Protein AF-A0A6G8CXS2-F1 (afdb_monomer_lite)

Foldseek 3Di:
DKFFADFDADPVPRDTPHTDIDDAFDWDFDADDPPDTDTDTHPGPDDPVPRDPPRDDDPDDDDDDPDDPDPPDDPPPPPDDDDDDDDDDDDDDDDDDDDDDDDDDDDDDD

Secondary structure (DSSP, 8-state):
-EEEEEEEE-TTT--EEEEEEEE--EEEEEEE-SS-EEEEEES--S-STTPPTT-EE--SPPP-----------------PPPPPPPP----------------------

pLDDT: mean 70.46, std 19.27, range [32.81, 93.94]

Radius of gyration: 35.9 Å; chains: 1; bounding box: 67×72×79 Å

Structure (mmCIF, N/CA/C/O backbone):
data_AF-A0A6G8CXS2-F1
#
_entry.id   AF-A0A6G8CXS2-F1
#
loop_
_atom_site.group_PDB
_atom_site.id
_atom_site.type_symbol
_atom_site.label_atom_id
_atom_site.label_alt_id
_atom_site.label_comp_id
_atom_site.label_asym_id
_atom_site.label_entity_id
_atom_site.label_seq_id
_atom_site.pdbx_PDB_ins_code
_atom_site.Cartn_x
_atom_site.Cartn_y
_atom_site.Cartn_z
_atom_site.occupancy
_atom_site.B_iso_or_equiv
_atom_site.auth_seq_id
_atom_site.auth_comp_id
_atom_site.auth_asym_id
_atom_site.auth_atom_id
_atom_site.pdbx_PDB_model_num
ATOM 1 N N . MET A 1 1 ? 7.167 3.522 2.193 1.00 85.12 1 MET A N 1
ATOM 2 C CA . MET A 1 1 ? 5.745 3.080 2.114 1.00 85.12 1 MET A CA 1
ATOM 3 C C . MET A 1 1 ? 5.117 3.081 3.510 1.00 85.12 1 MET A C 1
ATOM 5 O O . MET A 1 1 ? 5.858 2.921 4.479 1.00 85.12 1 MET A O 1
ATOM 9 N N . VAL A 1 2 ? 3.794 3.250 3.643 1.00 87.75 2 VAL A N 1
ATOM 10 C CA . VAL A 1 2 ? 3.107 3.238 4.955 1.00 87.75 2 VAL A CA 1
ATOM 11 C C . VAL A 1 2 ? 2.070 2.127 5.052 1.00 87.75 2 VAL A C 1
ATOM 13 O O . VAL A 1 2 ? 1.395 1.809 4.074 1.00 87.75 2 VAL A O 1
ATOM 16 N N . TYR A 1 3 ? 1.940 1.557 6.243 1.00 88.12 3 TYR A N 1
ATOM 17 C CA . TYR A 1 3 ? 0.834 0.700 6.630 1.00 88.12 3 TYR A CA 1
ATOM 18 C C . TYR A 1 3 ? -0.273 1.552 7.242 1.00 88.12 3 TYR A C 1
ATOM 20 O O . TYR A 1 3 ? -0.040 2.317 8.178 1.00 88.12 3 TYR A O 1
ATOM 28 N N . VAL A 1 4 ? -1.475 1.418 6.694 1.00 87.44 4 VAL A N 1
ATOM 29 C CA . VAL A 1 4 ? -2.671 2.131 7.126 1.00 87.44 4 VAL A CA 1
ATOM 30 C C . VAL A 1 4 ? -3.466 1.215 8.051 1.00 87.44 4 VAL A C 1
ATOM 32 O O . VAL A 1 4 ? -4.149 0.288 7.617 1.00 87.44 4 VAL A O 1
ATOM 35 N N . GLY A 1 5 ? -3.355 1.484 9.345 1.00 82.69 5 GLY A N 1
ATOM 36 C CA . GLY A 1 5 ? -4.011 0.749 10.412 1.00 82.69 5 GLY A CA 1
ATOM 37 C C . GLY A 1 5 ? -5.450 1.193 10.686 1.00 82.69 5 GLY A C 1
ATOM 38 O O . GLY A 1 5 ? -6.144 1.801 9.860 1.00 82.69 5 GLY A O 1
ATOM 39 N N . ALA A 1 6 ? -5.912 0.847 11.887 1.00 81.94 6 ALA A N 1
ATOM 40 C CA . ALA A 1 6 ? -7.255 1.158 12.352 1.00 81.94 6 ALA A CA 1
ATOM 41 C C . ALA A 1 6 ? -7.482 2.673 12.484 1.00 81.94 6 ALA A C 1
ATOM 43 O O . ALA A 1 6 ? -6.552 3.463 12.653 1.00 81.94 6 ALA A O 1
ATOM 44 N N . GLU A 1 7 ? -8.748 3.073 12.407 1.00 84.44 7 GLU A N 1
ATOM 45 C CA . GLU A 1 7 ? -9.151 4.453 12.643 1.00 84.44 7 GLU A CA 1
ATOM 46 C C . GLU A 1 7 ? -9.033 4.789 14.133 1.00 84.44 7 GLU A C 1
ATOM 48 O O . GLU A 1 7 ? -9.662 4.144 14.973 1.00 84.44 7 GLU A O 1
ATOM 53 N N . MET A 1 8 ? -8.223 5.795 14.455 1.00 83.88 8 MET A N 1
ATOM 54 C CA . MET A 1 8 ? -8.087 6.314 15.805 1.00 83.88 8 MET A CA 1
ATOM 55 C C . MET A 1 8 ? -9.245 7.268 16.088 1.00 83.88 8 MET A C 1
ATOM 57 O O . MET A 1 8 ? -9.492 8.227 15.350 1.00 83.88 8 MET A O 1
ATOM 61 N N . LYS A 1 9 ? -9.953 6.996 17.179 1.00 90.31 9 LYS A N 1
ATOM 62 C CA . LYS A 1 9 ? -10.983 7.878 17.721 1.00 90.31 9 LYS A CA 1
ATOM 63 C C . LYS A 1 9 ? -10.495 8.434 19.043 1.00 90.31 9 LYS A C 1
ATOM 65 O O . LYS A 1 9 ? -9.923 7.689 19.836 1.00 90.31 9 LYS A O 1
ATOM 70 N N . ASP A 1 10 ? -10.724 9.720 19.265 1.00 89.81 10 ASP A N 1
ATOM 71 C CA . ASP A 1 10 ? -10.455 10.334 20.559 1.00 89.81 10 ASP A CA 1
ATOM 72 C C . ASP A 1 10 ? -11.430 9.749 21.598 1.00 89.81 10 ASP A C 1
ATOM 74 O O . ASP A 1 10 ? -12.647 9.859 21.414 1.00 89.81 10 ASP A O 1
ATOM 78 N N . PRO A 1 11 ? -10.935 9.115 22.674 1.00 86.00 11 PRO A N 1
ATOM 79 C CA . PRO A 1 11 ? -11.785 8.536 23.707 1.00 86.00 11 PRO A CA 1
ATOM 80 C C . PRO A 1 11 ? -12.583 9.578 24.505 1.00 86.00 11 PRO A C 1
ATOM 82 O O . PRO A 1 11 ? -13.596 9.215 25.097 1.00 86.00 11 PRO A O 1
ATOM 85 N N . GLN A 1 12 ? -12.161 10.846 24.538 1.00 90.94 12 GLN A N 1
ATOM 86 C CA . GLN A 1 12 ? -12.861 11.904 25.271 1.00 90.94 12 GLN A CA 1
ATOM 87 C C . GLN A 1 12 ? -13.923 12.612 24.423 1.00 90.94 12 GLN A C 1
ATOM 89 O O . GLN A 1 12 ? -14.981 12.955 24.946 1.00 90.94 12 GLN A O 1
ATOM 94 N N . THR A 1 13 ? -13.675 12.818 23.125 1.00 86.88 13 THR A N 1
ATOM 95 C CA . THR A 1 13 ? -14.587 13.583 22.245 1.00 86.88 13 THR A CA 1
ATOM 96 C C . THR A 1 13 ? -15.321 12.728 21.210 1.00 86.88 13 THR A C 1
ATOM 98 O O . THR A 1 13 ? -16.256 13.201 20.568 1.00 86.88 13 THR A O 1
ATOM 101 N N . GLY A 1 14 ? -14.915 11.470 21.009 1.00 85.62 14 GLY A N 1
ATOM 102 C CA . GLY A 1 14 ? -15.438 10.605 19.947 1.00 85.62 14 GLY A CA 1
ATOM 103 C C . GLY A 1 14 ? -15.049 11.052 18.533 1.00 85.62 14 GLY A C 1
ATOM 104 O O . GLY A 1 14 ? -15.488 10.440 17.553 1.00 85.62 14 GLY A O 1
ATOM 105 N N . GLN A 1 15 ? -14.226 12.097 18.406 1.00 88.69 15 GLN A N 1
ATOM 106 C CA . GLN A 1 15 ? -13.802 12.635 17.123 1.00 88.69 15 GLN A CA 1
ATOM 107 C C . GLN A 1 15 ? -12.905 11.628 16.396 1.00 88.69 15 GLN A C 1
ATOM 109 O O . GLN A 1 15 ? -12.036 10.990 16.993 1.00 88.69 15 GLN A O 1
ATOM 114 N N . ARG A 1 16 ? -13.107 11.479 15.083 1.00 87.44 16 ARG A N 1
ATOM 115 C CA . ARG A 1 16 ? -12.247 10.644 14.234 1.00 87.44 16 ARG A CA 1
ATOM 116 C C . ARG A 1 16 ? -10.957 11.410 13.940 1.00 87.44 16 ARG A C 1
ATOM 118 O O . ARG A 1 16 ? -11.005 12.430 13.259 1.00 87.44 16 ARG A O 1
ATOM 125 N N . LEU A 1 17 ? -9.823 10.919 14.438 1.00 83.75 17 LEU A N 1
ATOM 126 C CA . LEU A 1 17 ? -8.493 11.512 14.220 1.00 83.75 17 LEU A CA 1
ATOM 127 C C . LEU A 1 17 ? -7.828 11.007 12.929 1.00 83.75 17 LEU A C 1
ATOM 129 O O . LEU A 1 17 ? -6.743 11.453 12.573 1.00 83.75 17 LEU A O 1
ATOM 133 N N . GLY A 1 18 ? -8.492 10.101 12.209 1.00 85.25 18 GLY A N 1
ATOM 134 C CA . GLY A 1 18 ? -7.969 9.475 10.999 1.00 85.25 18 GLY A CA 1
ATOM 135 C C . GLY A 1 18 ? -7.410 8.081 11.269 1.00 85.25 18 GLY A C 1
ATOM 136 O O . GLY A 1 18 ? -7.579 7.520 12.350 1.00 85.25 18 GLY A O 1
ATOM 137 N N . ARG A 1 19 ? -6.798 7.474 10.252 1.00 86.12 19 ARG A N 1
ATOM 138 C CA . ARG A 1 19 ? -6.197 6.139 10.370 1.00 86.12 19 ARG A CA 1
ATOM 139 C C . ARG A 1 19 ? -4.779 6.251 10.903 1.00 86.12 19 ARG A C 1
ATOM 141 O O . ARG A 1 19 ? -4.054 7.165 10.528 1.00 86.12 19 ARG A O 1
ATOM 148 N N . VAL A 1 20 ? -4.393 5.318 11.769 1.00 84.62 20 VAL A N 1
ATOM 149 C CA . VAL A 1 20 ? -3.015 5.238 12.259 1.00 84.62 20 VAL A CA 1
ATOM 150 C C . VAL A 1 20 ? -2.119 4.806 11.109 1.00 84.62 20 VAL A C 1
ATOM 152 O O . VAL A 1 20 ? -2.380 3.785 10.480 1.00 84.62 20 VAL A O 1
ATOM 155 N N . GLU A 1 21 ? -1.063 5.564 10.843 1.00 86.69 21 GLU A N 1
ATOM 156 C CA . GLU A 1 21 ? -0.097 5.242 9.797 1.00 86.69 21 GLU A CA 1
ATOM 157 C C . GLU A 1 21 ? 1.247 4.898 10.423 1.00 86.69 21 GLU A C 1
ATOM 159 O O . GLU A 1 21 ? 1.782 5.667 11.222 1.00 86.69 21 GLU A O 1
ATOM 164 N N . SER A 1 22 ? 1.801 3.743 10.059 1.00 85.50 22 SER A N 1
ATOM 165 C CA . SER A 1 22 ? 3.149 3.348 10.458 1.00 85.50 22 SER A CA 1
ATOM 166 C C . SER A 1 22 ? 4.044 3.157 9.231 1.00 85.50 22 SER A C 1
ATOM 168 O O . SER A 1 22 ? 3.606 2.599 8.221 1.00 85.50 22 SER A O 1
ATOM 170 N N . PRO A 1 23 ? 5.307 3.620 9.263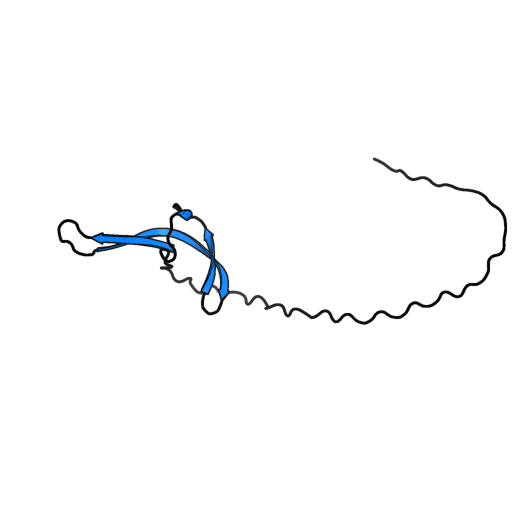 1.00 86.19 23 PRO A N 1
ATOM 171 C CA . PRO A 1 23 ? 6.241 3.363 8.174 1.00 86.19 23 PRO A CA 1
ATOM 172 C C . PRO A 1 23 ? 6.544 1.860 8.104 1.00 86.19 23 PRO A C 1
ATOM 174 O O . PRO A 1 23 ? 6.943 1.259 9.098 1.00 86.19 23 PRO A O 1
ATOM 177 N N . CYS A 1 24 ? 6.342 1.258 6.931 1.00 83.81 24 CYS A N 1
ATOM 178 C CA . CYS A 1 24 ? 6.495 -0.186 6.729 1.00 83.81 24 CYS A CA 1
ATOM 179 C C . CYS A 1 24 ? 7.894 -0.553 6.235 1.00 83.81 24 CYS A C 1
ATOM 181 O O . CYS A 1 24 ? 8.606 -1.338 6.859 1.00 83.81 24 CYS A O 1
ATOM 183 N N . CYS A 1 25 ? 8.214 -0.055 5.045 1.00 88.69 25 CYS A N 1
ATOM 184 C CA . CYS A 1 25 ? 9.150 -0.712 4.145 1.00 88.69 25 CYS A CA 1
ATOM 185 C C . CYS A 1 25 ? 9.347 0.108 2.865 1.00 88.69 25 CYS A C 1
ATOM 187 O O . CYS A 1 25 ? 8.588 1.052 2.582 1.00 88.69 25 CYS A O 1
ATOM 189 N N . ASP A 1 26 ? 10.323 -0.334 2.077 1.00 88.56 26 ASP A N 1
ATOM 190 C CA . ASP A 1 26 ? 10.645 0.184 0.754 1.00 88.56 26 ASP A CA 1
ATOM 191 C C . ASP A 1 26 ? 10.102 -0.764 -0.325 1.00 88.56 26 ASP A C 1
ATOM 193 O O . ASP A 1 26 ? 10.173 -1.984 -0.184 1.00 88.56 26 ASP A O 1
ATOM 197 N N . LEU A 1 27 ? 9.533 -0.213 -1.402 1.00 88.25 27 LEU A N 1
ATOM 198 C CA . LEU A 1 27 ? 8.999 -0.988 -2.526 1.00 88.25 27 LEU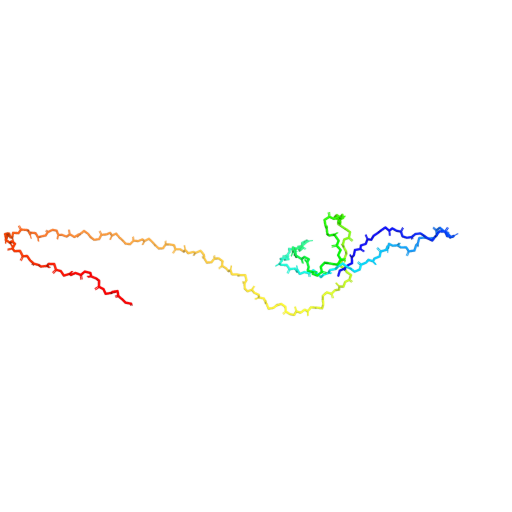 A CA 1
ATOM 199 C C . LEU A 1 27 ? 9.952 -0.884 -3.720 1.00 88.25 27 LEU A C 1
ATOM 201 O O . LEU A 1 27 ? 10.1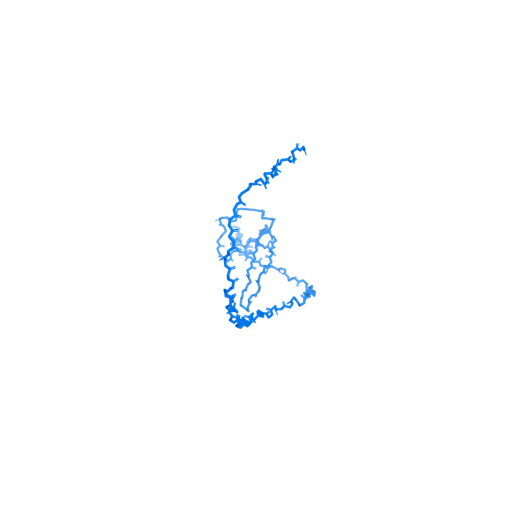02 0.190 -4.302 1.00 88.25 27 LEU A O 1
ATOM 205 N N . MET A 1 28 ? 10.537 -2.012 -4.117 1.00 90.00 28 MET A N 1
ATOM 206 C CA . MET A 1 28 ? 11.279 -2.155 -5.370 1.00 90.00 28 MET A CA 1
ATOM 207 C C . MET A 1 28 ? 10.343 -2.692 -6.450 1.00 90.00 28 MET A C 1
ATOM 209 O O . MET A 1 28 ? 9.771 -3.766 -6.293 1.00 90.00 28 MET A O 1
ATOM 213 N N . THR A 1 29 ? 10.167 -1.949 -7.543 1.00 90.44 29 THR A N 1
ATOM 214 C CA . THR A 1 29 ? 9.306 -2.362 -8.663 1.00 90.44 29 THR A CA 1
ATOM 215 C C . THR A 1 29 ? 10.125 -3.113 -9.708 1.00 90.44 29 THR A C 1
ATOM 217 O O . THR A 1 29 ? 11.051 -2.545 -10.278 1.00 90.44 29 THR A O 1
ATOM 220 N N . ASP A 1 30 ? 9.758 -4.362 -9.993 1.00 91.19 30 ASP A N 1
ATOM 221 C CA . ASP A 1 30 ? 10.450 -5.212 -10.968 1.00 91.19 30 ASP A CA 1
ATOM 222 C C . ASP A 1 30 ? 9.837 -5.089 -12.369 1.00 91.19 30 ASP A C 1
ATOM 224 O O . ASP A 1 30 ? 10.540 -5.117 -13.379 1.00 91.19 30 ASP A O 1
ATOM 228 N N . ARG A 1 31 ? 8.501 -5.000 -12.451 1.00 91.19 31 ARG A N 1
ATOM 229 C CA . ARG A 1 31 ? 7.767 -4.944 -13.724 1.00 91.19 31 ARG A CA 1
ATOM 230 C C . ARG A 1 31 ? 6.603 -3.976 -13.638 1.00 91.19 31 ARG A C 1
ATOM 232 O O . ARG A 1 31 ? 5.864 -3.972 -12.658 1.00 91.19 31 ARG A O 1
ATOM 239 N N . VAL A 1 32 ? 6.398 -3.221 -14.708 1.00 92.75 32 VAL A N 1
ATOM 240 C CA . VAL A 1 32 ? 5.302 -2.259 -14.828 1.00 92.75 32 VAL A CA 1
ATOM 241 C C . VAL A 1 32 ? 4.356 -2.732 -15.923 1.00 92.75 32 VAL A C 1
ATOM 243 O O . VAL A 1 32 ? 4.786 -3.038 -17.034 1.00 92.75 32 VAL A O 1
ATOM 246 N N . THR A 1 33 ? 3.067 -2.805 -15.606 1.00 93.94 33 THR A N 1
ATOM 247 C CA . THR A 1 33 ? 1.988 -3.014 -16.579 1.00 93.94 33 THR A CA 1
ATOM 248 C C . THR A 1 33 ? 1.090 -1.770 -16.603 1.00 93.94 33 THR A C 1
ATOM 250 O O . THR A 1 33 ? 1.199 -0.933 -15.708 1.00 93.94 33 THR A O 1
ATOM 253 N N . PRO A 1 34 ? 0.187 -1.619 -17.589 1.00 93.50 34 PRO A N 1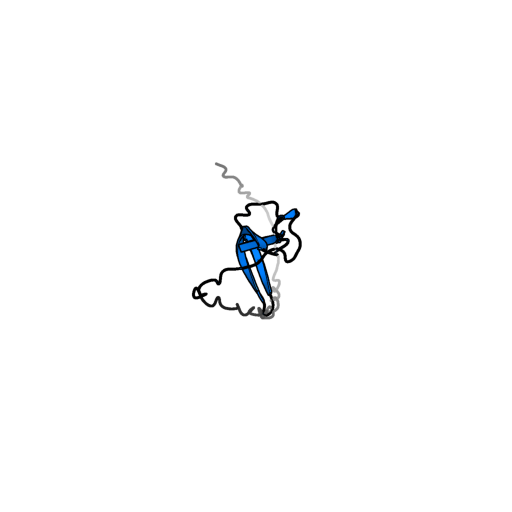
ATOM 254 C CA . PRO A 1 34 ? -0.633 -0.412 -17.711 1.00 93.50 34 PRO A CA 1
ATOM 255 C C . PRO A 1 34 ? -1.498 -0.098 -16.484 1.00 93.50 34 PRO A C 1
ATOM 257 O O . PRO A 1 34 ? -1.729 1.068 -16.188 1.00 93.50 34 PRO A O 1
ATOM 260 N N . ASN A 1 35 ? -1.974 -1.129 -15.776 1.00 93.69 35 ASN A N 1
ATOM 261 C CA . ASN A 1 35 ? -2.900 -0.961 -14.651 1.00 93.69 35 ASN A CA 1
ATOM 262 C C . ASN A 1 35 ? -2.262 -1.235 -13.285 1.00 93.69 35 ASN A C 1
ATOM 264 O O . ASN A 1 35 ? -2.816 -0.834 -12.266 1.00 93.69 35 ASN A O 1
ATOM 268 N N . PHE A 1 36 ? -1.140 -1.956 -13.238 1.00 91.06 36 PHE A N 1
ATOM 269 C CA . PHE A 1 36 ? -0.509 -2.342 -11.980 1.00 91.06 36 PHE A CA 1
ATOM 270 C C . PHE A 1 36 ? 0.964 -2.706 -12.159 1.00 91.06 36 PHE A C 1
ATOM 272 O O . PHE A 1 36 ? 1.416 -3.048 -13.252 1.00 91.06 36 PHE A O 1
ATOM 279 N N . SER A 1 37 ? 1.711 -2.680 -11.065 1.00 91.44 37 SER A N 1
ATOM 280 C CA . SER A 1 37 ? 3.133 -3.002 -11.062 1.00 91.44 37 SER A CA 1
ATOM 281 C C . SER A 1 37 ? 3.405 -4.168 -10.124 1.00 91.44 37 SER A C 1
ATOM 283 O O . SER A 1 37 ? 2.768 -4.302 -9.080 1.00 91.44 37 SER A O 1
ATOM 285 N N . TYR A 1 38 ? 4.361 -5.007 -10.503 1.00 92.75 38 TYR A N 1
ATOM 286 C CA . TYR A 1 38 ? 4.884 -6.079 -9.668 1.00 92.75 38 TYR A CA 1
ATOM 287 C C . TYR A 1 38 ? 6.193 -5.632 -9.036 1.00 92.75 38 TYR A C 1
ATOM 289 O O . TYR A 1 38 ? 7.013 -4.979 -9.685 1.00 92.75 38 TYR A O 1
ATOM 297 N N . GLY A 1 39 ? 6.410 -6.023 -7.789 1.00 91.88 39 GLY A N 1
ATOM 298 C CA . GLY A 1 39 ? 7.612 -5.666 -7.061 1.00 91.88 39 GLY A CA 1
ATOM 299 C C . GLY A 1 39 ? 7.783 -6.473 -5.788 1.00 91.88 39 GLY A C 1
ATOM 300 O O . GLY A 1 39 ? 6.966 -7.340 -5.465 1.00 91.88 39 GLY A O 1
ATOM 301 N N . ARG A 1 40 ? 8.853 -6.156 -5.067 1.00 91.50 40 ARG A N 1
ATOM 302 C CA . ARG A 1 40 ? 9.237 -6.786 -3.806 1.00 91.50 40 ARG A CA 1
ATOM 303 C C . ARG A 1 40 ? 9.394 -5.724 -2.730 1.00 91.50 40 ARG A C 1
ATOM 305 O O . ARG A 1 40 ? 9.774 -4.586 -3.006 1.00 91.50 40 ARG A O 1
ATOM 312 N N . LEU A 1 41 ? 9.059 -6.107 -1.506 1.00 89.75 41 LEU A N 1
ATOM 313 C CA . LEU A 1 41 ? 9.209 -5.252 -0.339 1.00 89.75 41 LEU A CA 1
ATOM 314 C C . LEU A 1 41 ? 10.553 -5.540 0.316 1.00 89.75 41 LEU A C 1
ATOM 316 O O . LEU A 1 41 ? 10.862 -6.686 0.630 1.00 89.75 41 LEU A O 1
ATOM 320 N N . GLU A 1 42 ? 11.323 -4.484 0.526 1.00 89.38 42 GLU A N 1
ATOM 321 C CA . GLU A 1 42 ? 12.626 -4.506 1.176 1.00 89.38 42 GLU A CA 1
ATOM 322 C C . GLU A 1 42 ? 12.542 -3.725 2.499 1.00 89.38 42 GLU A C 1
ATOM 324 O O . GLU A 1 42 ? 11.652 -2.892 2.702 1.00 89.38 42 GLU A O 1
ATOM 329 N N . ASN A 1 43 ? 13.467 -3.997 3.425 1.00 88.50 43 ASN A N 1
ATOM 330 C CA . ASN A 1 43 ? 13.557 -3.312 4.724 1.00 88.50 43 ASN A CA 1
ATOM 331 C C . ASN A 1 43 ? 12.255 -3.334 5.554 1.00 88.50 43 ASN A C 1
ATOM 333 O O . ASN A 1 43 ? 11.877 -2.328 6.158 1.00 88.50 43 ASN A O 1
ATOM 337 N N . VAL A 1 44 ? 11.555 -4.470 5.598 1.00 86.75 44 VAL A N 1
ATOM 338 C CA . VAL A 1 44 ? 10.273 -4.587 6.309 1.00 86.75 44 VAL A CA 1
ATOM 339 C C . VAL A 1 44 ? 10.458 -4.470 7.825 1.00 86.75 44 VAL A C 1
ATOM 341 O O . VAL A 1 44 ? 11.095 -5.309 8.457 1.00 86.75 44 VAL A O 1
ATOM 344 N N . ARG A 1 45 ? 9.861 -3.433 8.424 1.00 77.81 45 ARG A N 1
ATOM 345 C CA . ARG A 1 45 ? 9.873 -3.160 9.872 1.00 77.81 45 ARG A CA 1
ATOM 346 C C . ARG A 1 45 ? 8.576 -3.633 10.543 1.00 77.81 45 ARG A C 1
ATOM 348 O O . ARG A 1 45 ? 7.892 -2.854 11.201 1.00 77.81 45 ARG A O 1
ATOM 355 N N . GLY A 1 46 ? 8.201 -4.899 10.346 1.00 74.94 46 GLY A N 1
ATOM 356 C CA . GLY A 1 46 ? 6.980 -5.485 10.918 1.00 74.94 46 GLY A CA 1
ATOM 357 C C . GLY A 1 46 ? 6.692 -6.912 10.441 1.00 74.94 46 GLY A C 1
ATOM 358 O O . GLY A 1 46 ? 7.465 -7.476 9.671 1.00 74.94 46 GLY A O 1
ATOM 359 N N . GLN A 1 47 ? 5.574 -7.497 10.889 1.00 75.31 47 GLN A N 1
ATOM 360 C CA . GLN A 1 47 ? 5.094 -8.782 10.363 1.00 75.31 47 GLN A CA 1
ATOM 361 C C . GLN A 1 47 ? 4.294 -8.574 9.078 1.00 75.31 47 GLN A C 1
ATOM 363 O O . GLN A 1 47 ? 3.167 -8.087 9.119 1.00 75.31 47 GLN A O 1
ATOM 368 N N . LEU A 1 48 ? 4.872 -8.977 7.947 1.00 77.12 48 LEU A N 1
ATOM 369 C CA . LEU A 1 48 ? 4.224 -8.890 6.639 1.00 77.12 48 LEU A CA 1
ATOM 370 C C . LEU A 1 48 ? 3.120 -9.945 6.461 1.00 77.12 48 LEU A C 1
ATOM 372 O O . LEU A 1 48 ? 2.135 -9.686 5.780 1.00 77.12 48 LEU A O 1
ATOM 376 N N . ASP A 1 49 ? 3.244 -11.099 7.118 1.00 79.06 49 ASP A N 1
ATOM 377 C CA . ASP A 1 49 ? 2.288 -12.211 7.007 1.00 79.06 49 ASP A CA 1
ATOM 378 C C . ASP A 1 49 ? 0.900 -11.887 7.581 1.00 79.06 49 ASP A C 1
ATOM 380 O O . ASP A 1 49 ? -0.096 -12.495 7.199 1.00 79.06 49 ASP A O 1
ATOM 384 N N . GLN A 1 50 ? 0.822 -10.916 8.494 1.00 80.69 50 GLN A N 1
ATOM 385 C CA . GLN A 1 50 ? -0.435 -10.466 9.097 1.00 80.69 50 GLN A CA 1
ATOM 386 C C . GLN A 1 50 ? -1.038 -9.250 8.389 1.00 80.69 50 GLN A C 1
ATOM 388 O O . GLN A 1 50 ? -2.097 -8.773 8.799 1.00 80.69 50 GLN A O 1
ATOM 393 N N . LEU A 1 51 ? -0.384 -8.720 7.349 1.00 79.19 51 LEU A N 1
ATOM 394 C CA . LEU A 1 51 ? -0.884 -7.543 6.656 1.00 79.19 51 LEU A CA 1
ATOM 395 C C . LEU A 1 51 ? -2.047 -7.912 5.724 1.00 79.19 51 LEU A C 1
ATOM 397 O O . LEU A 1 51 ? -1.865 -8.698 4.792 1.00 79.19 51 LEU A O 1
ATOM 401 N N . PRO A 1 52 ? -3.237 -7.315 5.906 1.00 82.38 52 PRO A N 1
ATOM 402 C CA . PRO A 1 52 ? -4.327 -7.527 4.975 1.00 82.38 52 PRO A CA 1
ATOM 403 C C . PRO A 1 52 ? -4.034 -6.857 3.628 1.00 82.38 52 PRO A C 1
ATOM 405 O O . PRO A 1 52 ? -3.385 -5.807 3.543 1.00 82.38 52 PRO A O 1
ATOM 408 N N . ALA A 1 53 ? -4.564 -7.453 2.559 1.00 83.38 53 ALA A N 1
ATOM 409 C CA . ALA A 1 53 ? -4.478 -6.883 1.222 1.00 83.38 53 ALA A CA 1
ATOM 410 C C . ALA A 1 53 ? -5.061 -5.457 1.200 1.00 83.38 53 ALA A C 1
ATOM 412 O O . ALA A 1 53 ? -6.140 -5.202 1.734 1.00 83.38 53 ALA A O 1
ATOM 413 N N . GLY A 1 54 ? -4.332 -4.523 0.584 1.00 85.44 54 GLY A N 1
ATOM 414 C CA . GLY A 1 54 ? -4.736 -3.116 0.480 1.00 85.44 54 GLY A CA 1
ATOM 415 C C . GLY A 1 54 ? -4.410 -2.244 1.698 1.00 85.44 54 GLY A C 1
ATOM 416 O O . GLY A 1 54 ? -4.702 -1.052 1.672 1.00 85.44 54 GLY A O 1
ATOM 417 N N . ALA A 1 55 ? -3.780 -2.787 2.743 1.00 85.81 55 ALA A N 1
ATOM 418 C CA . ALA A 1 55 ? -3.386 -1.988 3.904 1.00 85.81 55 ALA A CA 1
ATOM 419 C C . ALA A 1 55 ? -2.105 -1.166 3.692 1.00 85.81 55 ALA A C 1
ATOM 421 O O . ALA A 1 55 ? -1.820 -0.258 4.469 1.00 85.81 55 ALA A O 1
ATOM 422 N N . LEU A 1 56 ? -1.323 -1.469 2.654 1.00 89.00 56 LEU A N 1
ATOM 423 C CA . LEU A 1 56 ? -0.145 -0.686 2.295 1.00 89.00 56 LEU A CA 1
ATOM 424 C C . LEU A 1 56 ? -0.507 0.411 1.305 1.00 89.00 56 LEU A C 1
ATOM 426 O O . LEU A 1 56 ? -1.132 0.157 0.276 1.00 89.00 56 LEU A O 1
ATOM 430 N N . GLN A 1 57 ? -0.034 1.619 1.586 1.00 88.25 57 GLN A N 1
ATOM 431 C CA . GLN A 1 57 ? -0.137 2.752 0.681 1.00 88.25 57 GLN A CA 1
ATOM 432 C C . GLN A 1 57 ? 1.231 3.331 0.345 1.00 88.25 57 GLN A C 1
ATOM 434 O O . GLN A 1 57 ? 2.108 3.523 1.194 1.00 88.25 57 GLN A O 1
ATOM 439 N N . VAL A 1 58 ? 1.379 3.667 -0.933 1.00 87.94 58 VAL A N 1
ATOM 440 C CA . VAL A 1 58 ? 2.481 4.481 -1.434 1.00 87.94 58 VAL A CA 1
ATOM 441 C C . VAL A 1 58 ? 2.094 5.946 -1.225 1.00 87.94 58 VAL A C 1
ATOM 443 O O . VAL A 1 58 ? 1.121 6.417 -1.805 1.00 87.94 58 VAL A O 1
ATOM 446 N N . ARG A 1 59 ? 2.815 6.650 -0.346 1.00 86.56 59 ARG A N 1
ATOM 447 C CA . ARG A 1 59 ? 2.591 8.080 -0.037 1.00 86.56 59 ARG A CA 1
ATOM 448 C C . ARG A 1 59 ? 3.462 9.003 -0.881 1.00 86.56 59 ARG A C 1
ATOM 450 O O . ARG A 1 59 ? 3.099 10.147 -1.124 1.00 86.56 59 ARG A O 1
ATOM 457 N N . GLU A 1 60 ? 4.621 8.503 -1.284 1.00 80.94 60 GLU A N 1
ATOM 458 C CA . GLU A 1 60 ? 5.657 9.287 -1.938 1.00 80.94 60 GLU A CA 1
ATOM 459 C C . GLU A 1 60 ? 5.643 9.028 -3.439 1.00 80.94 60 GLU A C 1
ATOM 461 O O . GLU A 1 60 ? 5.464 7.899 -3.894 1.00 80.94 60 GLU A O 1
ATOM 466 N N . GLN A 1 61 ? 5.844 10.092 -4.207 1.00 75.69 61 GLN A N 1
ATOM 467 C CA . GLN A 1 61 ? 6.065 9.991 -5.640 1.00 75.69 61 GLN A CA 1
ATOM 468 C C . GLN A 1 61 ? 7.559 9.785 -5.867 1.00 75.69 61 GLN A C 1
ATOM 470 O O . GLN A 1 61 ? 8.380 10.544 -5.345 1.00 75.69 61 GLN A O 1
ATOM 475 N N . LEU A 1 62 ? 7.921 8.768 -6.650 1.00 71.56 62 LEU A N 1
ATOM 476 C CA . LEU A 1 62 ? 9.292 8.658 -7.129 1.00 71.56 62 LEU A CA 1
ATOM 477 C C . LEU A 1 62 ? 9.551 9.859 -8.042 1.00 71.56 62 LEU A C 1
ATOM 479 O O . LEU A 1 62 ? 8.811 10.079 -9.000 1.00 71.56 62 LEU A O 1
ATOM 483 N N . LYS A 1 63 ? 10.597 10.640 -7.752 1.00 76.44 63 LYS A N 1
ATOM 484 C CA . LYS A 1 63 ? 11.102 11.623 -8.718 1.00 76.44 63 LYS A CA 1
ATOM 485 C C . LYS A 1 63 ? 11.461 10.867 -9.991 1.00 76.44 63 LYS A C 1
ATOM 487 O O . LYS A 1 63 ? 12.123 9.837 -9.894 1.00 76.44 63 LYS A O 1
ATOM 492 N N . GLU A 1 64 ? 11.019 11.358 -11.147 1.00 68.94 64 GLU A N 1
ATOM 493 C CA . GLU A 1 64 ? 11.338 10.750 -12.438 1.00 68.94 64 GLU A CA 1
ATOM 494 C C . GLU A 1 64 ? 12.858 10.657 -12.590 1.00 68.94 64 GLU A C 1
ATOM 496 O O . GLU A 1 64 ? 13.552 11.640 -12.847 1.00 68.94 64 GLU A O 1
ATOM 501 N N . VAL A 1 65 ? 13.388 9.457 -12.382 1.00 65.69 65 VAL A N 1
ATOM 502 C CA . VAL A 1 65 ? 14.758 9.124 -12.741 1.00 65.69 65 VAL A CA 1
ATOM 503 C C . VAL A 1 65 ? 14.676 8.614 -14.167 1.00 65.69 65 VAL A C 1
ATOM 505 O O . VAL A 1 65 ? 13.905 7.696 -14.442 1.00 65.69 65 VAL A O 1
ATOM 508 N N . ALA A 1 66 ? 15.423 9.232 -15.082 1.00 60.09 66 ALA A N 1
ATOM 509 C CA . ALA A 1 66 ? 15.427 8.844 -16.485 1.00 60.09 66 ALA A CA 1
ATOM 510 C C . ALA A 1 66 ? 15.789 7.356 -16.612 1.00 60.09 66 ALA A C 1
ATOM 512 O O . ALA A 1 66 ? 16.948 6.964 -16.471 1.00 60.09 66 ALA A O 1
ATOM 513 N N . VAL A 1 67 ? 14.782 6.518 -16.858 1.00 61.78 67 VAL A N 1
ATOM 514 C CA . VAL A 1 67 ? 14.984 5.104 -17.152 1.00 61.78 67 VAL A CA 1
ATOM 515 C C . VAL A 1 67 ? 15.523 5.040 -18.572 1.00 61.78 67 VAL A C 1
ATOM 517 O O . VAL A 1 67 ? 14.815 5.357 -19.531 1.00 61.78 67 VAL A O 1
ATOM 520 N N . ALA A 1 68 ? 16.793 4.658 -18.714 1.00 61.34 68 ALA A N 1
ATOM 521 C CA . ALA A 1 68 ? 17.345 4.309 -20.012 1.00 61.34 68 ALA A CA 1
ATOM 522 C C . ALA A 1 68 ? 16.443 3.231 -20.619 1.00 61.34 68 ALA A C 1
ATOM 524 O O . ALA A 1 68 ? 16.235 2.175 -20.021 1.00 61.34 68 ALA A O 1
ATOM 525 N N . LYS A 1 69 ? 15.858 3.544 -21.776 1.00 52.69 69 LYS A N 1
ATOM 526 C CA . LYS A 1 69 ? 14.942 2.683 -22.521 1.00 52.69 69 LYS A CA 1
ATOM 527 C C . LYS A 1 69 ? 15.690 1.403 -22.895 1.00 52.69 69 LYS A C 1
ATOM 529 O O . LYS A 1 69 ? 16.347 1.345 -23.930 1.00 52.69 69 LYS A O 1
ATOM 534 N N . GLY A 1 70 ? 15.639 0.405 -22.015 1.00 52.31 70 GLY A N 1
ATOM 535 C CA . GLY A 1 70 ? 16.125 -0.934 -22.295 1.00 52.31 70 GLY A CA 1
ATOM 536 C C . GLY A 1 70 ? 15.372 -1.425 -23.516 1.00 52.31 70 GLY A C 1
ATOM 537 O O . GLY A 1 70 ? 14.141 -1.477 -23.497 1.00 52.31 70 GLY A O 1
ATOM 538 N N . ALA A 1 71 ? 16.112 -1.672 -24.596 1.00 45.50 71 ALA A N 1
ATOM 539 C CA . ALA A 1 71 ? 15.569 -2.193 -25.832 1.00 45.50 71 ALA A CA 1
ATOM 540 C C . ALA A 1 71 ? 14.693 -3.398 -25.491 1.00 45.50 71 ALA A C 1
ATOM 542 O O . ALA A 1 71 ? 15.161 -4.384 -24.920 1.00 4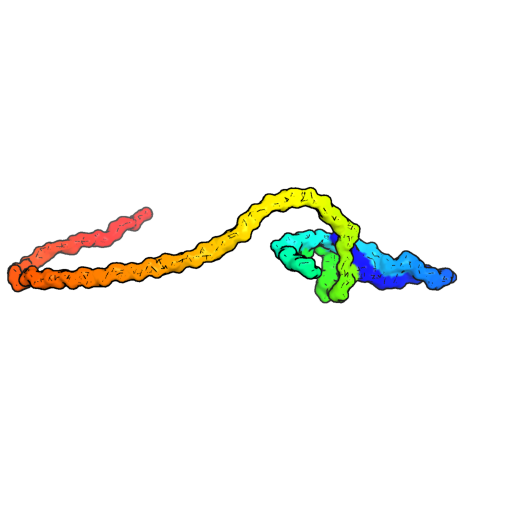5.50 71 ALA A O 1
ATOM 543 N N . MET A 1 72 ? 13.407 -3.276 -25.806 1.00 46.59 72 MET A N 1
ATOM 544 C CA . MET A 1 72 ? 12.524 -4.412 -25.963 1.00 46.59 72 MET A CA 1
ATOM 545 C C . MET A 1 72 ? 13.205 -5.260 -27.032 1.00 46.59 72 MET A C 1
ATOM 547 O O . MET A 1 72 ? 13.214 -4.886 -28.200 1.00 46.59 72 MET A O 1
ATOM 551 N N . GLY A 1 73 ? 13.945 -6.278 -26.595 1.00 41.53 73 GLY A N 1
ATOM 552 C CA . GLY A 1 73 ? 14.649 -7.164 -27.497 1.00 41.53 73 GLY A CA 1
ATOM 553 C C . GLY A 1 73 ? 13.601 -7.803 -28.381 1.00 41.53 73 GLY A C 1
ATOM 554 O O . GLY A 1 73 ? 12.800 -8.602 -27.896 1.00 41.53 73 GLY A O 1
ATOM 555 N N . ASP A 1 74 ? 13.589 -7.419 -29.656 1.00 42.12 74 ASP A N 1
ATOM 556 C CA . ASP A 1 74 ? 13.044 -8.243 -30.716 1.00 42.12 74 ASP A CA 1
ATOM 557 C C . ASP A 1 74 ? 13.566 -9.655 -30.472 1.00 42.12 74 ASP A C 1
ATOM 559 O O . ASP A 1 74 ? 14.769 -9.923 -30.559 1.00 42.12 74 ASP A O 1
ATOM 563 N N . ALA A 1 75 ? 12.659 -10.556 -30.103 1.00 52.38 75 ALA A N 1
ATOM 564 C CA . ALA A 1 75 ? 12.904 -11.973 -30.222 1.00 52.38 75 ALA A CA 1
ATOM 565 C C . ALA A 1 75 ? 13.139 -12.223 -31.714 1.00 52.38 75 ALA A C 1
ATOM 567 O O . ALA A 1 75 ? 12.196 -12.409 -32.481 1.00 52.38 75 ALA A O 1
ATOM 568 N N . GLN A 1 76 ? 14.403 -12.144 -32.137 1.00 42.75 76 GLN A N 1
ATOM 569 C CA . GLN A 1 76 ? 14.823 -12.567 -33.458 1.00 42.75 76 GLN A CA 1
ATOM 570 C C . GLN A 1 76 ? 14.438 -14.036 -33.574 1.00 42.75 76 GLN A C 1
ATOM 572 O O . GLN A 1 76 ? 15.042 -14.916 -32.958 1.00 42.75 76 GLN A O 1
ATOM 577 N N . ALA A 1 77 ? 13.380 -14.281 -34.341 1.00 45.66 77 ALA A N 1
ATOM 578 C CA . ALA A 1 77 ? 13.049 -15.595 -34.834 1.00 45.66 77 ALA A CA 1
ATOM 579 C C . ALA A 1 77 ? 14.282 -16.118 -35.576 1.00 45.66 77 ALA A C 1
ATOM 581 O O . ALA A 1 77 ? 14.660 -15.603 -36.629 1.00 45.66 77 ALA A O 1
ATOM 582 N N . VAL A 1 78 ? 14.938 -17.119 -34.995 1.00 48.50 78 VAL A N 1
ATOM 583 C CA . VAL A 1 78 ? 16.026 -17.840 -35.643 1.00 48.50 78 VAL A CA 1
ATOM 584 C C . VAL A 1 78 ? 15.393 -18.607 -36.802 1.00 48.50 78 VAL A C 1
ATOM 586 O O . VAL A 1 78 ? 14.778 -19.655 -36.611 1.00 48.50 78 VAL A O 1
ATOM 589 N N . THR A 1 79 ? 15.469 -18.065 -38.015 1.00 44.19 79 THR A N 1
ATOM 590 C CA . THR A 1 79 ? 15.153 -18.820 -39.227 1.00 44.19 79 THR A CA 1
ATOM 591 C C . THR A 1 79 ? 16.197 -19.919 -39.370 1.00 44.19 79 THR A C 1
ATOM 593 O O . THR A 1 79 ? 17.342 -19.660 -39.741 1.00 44.19 79 THR A O 1
ATOM 596 N N . VAL A 1 80 ? 15.808 -21.150 -39.043 1.00 54.59 80 VAL A N 1
ATOM 597 C CA . VAL A 1 80 ? 16.594 -22.351 -39.324 1.00 54.59 80 VAL A CA 1
ATOM 598 C C . VAL A 1 80 ? 16.651 -22.520 -40.842 1.00 54.59 80 VAL A C 1
ATOM 600 O O . VAL A 1 80 ? 15.660 -22.877 -41.478 1.00 54.59 80 VAL A O 1
ATOM 603 N N . ALA A 1 81 ? 17.809 -22.226 -41.429 1.00 57.19 81 ALA A N 1
ATOM 604 C CA . ALA A 1 81 ? 18.103 -22.574 -42.812 1.00 57.19 81 ALA A CA 1
ATOM 605 C C . ALA A 1 81 ? 18.166 -24.112 -42.949 1.00 57.19 81 ALA A C 1
ATOM 607 O O . ALA A 1 81 ? 18.752 -24.772 -42.085 1.00 57.19 81 ALA A O 1
ATOM 608 N N . PRO A 1 82 ? 17.576 -24.710 -44.001 1.00 47.53 82 PRO A N 1
ATOM 609 C CA . PRO A 1 82 ? 17.588 -26.156 -44.177 1.00 47.53 82 PRO A CA 1
ATOM 610 C C . PRO A 1 82 ? 19.003 -26.662 -44.494 1.00 47.53 82 PRO A C 1
ATOM 612 O O . PRO A 1 82 ? 19.722 -26.091 -45.316 1.00 47.53 82 PRO A O 1
ATOM 615 N N . ALA A 1 83 ? 19.391 -27.747 -43.823 1.00 60.28 83 ALA A N 1
ATOM 616 C CA . ALA A 1 83 ? 20.679 -28.411 -43.985 1.00 60.28 83 ALA A CA 1
ATOM 617 C C . ALA A 1 83 ? 20.873 -28.956 -45.419 1.00 60.28 83 ALA A C 1
ATOM 619 O O . ALA A 1 83 ? 19.933 -29.518 -45.989 1.00 60.28 83 ALA A O 1
ATOM 620 N N . PRO A 1 84 ? 22.081 -28.847 -46.008 1.00 62.84 84 PRO A N 1
ATOM 621 C CA . PRO A 1 84 ? 22.380 -29.478 -47.288 1.00 62.84 84 PRO A CA 1
ATOM 622 C C . PRO A 1 84 ? 22.453 -31.014 -47.150 1.00 62.84 84 PRO A C 1
ATOM 624 O O . PRO A 1 84 ? 22.886 -31.522 -46.112 1.00 62.84 84 PRO A O 1
ATOM 627 N N . PRO A 1 85 ? 22.050 -31.773 -48.188 1.00 63.84 85 PRO A N 1
ATOM 628 C CA . PRO A 1 85 ? 21.981 -33.231 -48.132 1.00 63.84 85 PRO A CA 1
ATOM 629 C C . PRO A 1 85 ? 23.376 -33.881 -48.053 1.00 63.84 85 PRO A C 1
ATOM 631 O O . PRO A 1 85 ? 24.343 -33.351 -48.615 1.00 63.84 85 PRO A O 1
ATOM 634 N N . PRO A 1 86 ? 23.500 -35.053 -47.400 1.00 55.34 86 PRO A N 1
ATOM 635 C CA . PRO A 1 86 ? 24.776 -35.741 -47.250 1.00 55.34 86 PRO A CA 1
ATOM 636 C C . PRO A 1 86 ? 25.282 -36.260 -48.602 1.00 55.34 86 PRO A C 1
ATOM 638 O O . PRO A 1 86 ? 24.602 -37.011 -49.305 1.00 55.34 86 PRO A O 1
ATOM 641 N N . ARG A 1 87 ? 26.512 -35.873 -48.961 1.00 53.94 87 ARG A N 1
ATOM 642 C CA . ARG A 1 87 ? 27.240 -36.452 -50.096 1.00 53.94 87 ARG A CA 1
ATOM 643 C C . ARG A 1 87 ? 27.589 -37.903 -49.778 1.00 53.94 87 ARG A C 1
ATOM 645 O O . ARG A 1 87 ? 28.303 -38.182 -48.819 1.00 53.94 87 ARG A O 1
ATOM 652 N N . GLN A 1 88 ? 27.090 -38.808 -50.610 1.00 50.69 88 GLN A N 1
ATOM 653 C CA . GLN A 1 88 ? 27.397 -40.232 -50.569 1.00 50.69 88 GLN A CA 1
ATOM 654 C C . GLN A 1 88 ? 28.891 -40.447 -50.845 1.00 50.69 88 GLN A C 1
ATOM 656 O O . GLN A 1 88 ? 29.404 -40.0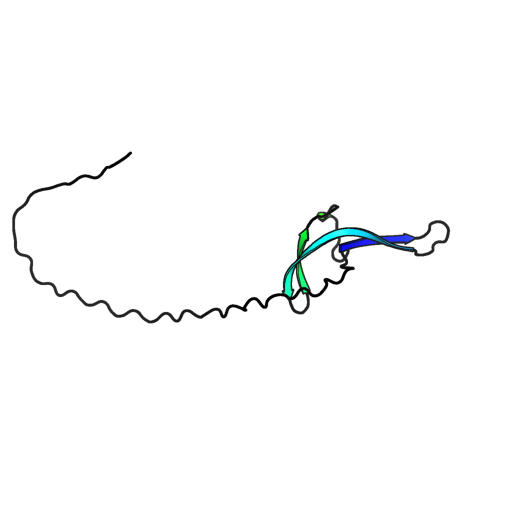53 -51.895 1.00 50.69 88 GLN A O 1
ATOM 661 N N . ALA A 1 89 ? 29.593 -41.059 -49.891 1.00 45.50 89 ALA A N 1
ATOM 662 C CA . ALA A 1 89 ? 30.961 -41.513 -50.077 1.00 45.50 89 ALA A CA 1
ATOM 663 C C . ALA A 1 89 ? 30.959 -42.709 -51.037 1.00 45.50 89 ALA A C 1
ATOM 665 O O . ALA A 1 89 ? 30.386 -43.762 -50.754 1.00 45.50 89 ALA A O 1
ATOM 666 N N . ARG A 1 90 ? 31.586 -42.525 -52.200 1.00 46.38 90 ARG A N 1
ATOM 667 C CA . ARG A 1 90 ? 31.822 -43.581 -53.181 1.00 46.38 90 ARG A CA 1
ATOM 668 C C . ARG A 1 90 ? 32.857 -44.552 -52.616 1.00 46.38 90 ARG A C 1
ATOM 670 O O . ARG A 1 90 ? 33.999 -44.176 -52.373 1.00 46.38 90 ARG A O 1
ATOM 677 N N . VAL A 1 91 ? 32.423 -45.793 -52.429 1.00 46.41 91 VAL A N 1
ATOM 678 C CA . VAL A 1 91 ? 33.249 -46.952 -52.090 1.00 46.41 91 VAL A CA 1
ATOM 679 C C . VAL A 1 91 ? 34.240 -47.209 -53.223 1.00 46.41 91 VAL A C 1
ATOM 681 O O . VAL A 1 91 ? 33.818 -47.453 -54.353 1.00 46.41 91 VAL A O 1
ATOM 684 N N . THR A 1 92 ? 35.536 -47.219 -52.909 1.00 39.84 92 THR A N 1
ATOM 685 C CA . THR A 1 92 ? 36.544 -47.880 -53.743 1.00 39.84 92 THR A CA 1
ATOM 686 C C . THR A 1 92 ? 37.532 -48.632 -52.856 1.00 39.84 92 THR A C 1
ATOM 688 O O . THR A 1 92 ? 38.467 -48.056 -52.317 1.00 39.84 92 THR A O 1
ATOM 691 N N . GLN A 1 93 ? 37.250 -49.930 -52.772 1.00 40.53 93 GLN A N 1
ATOM 692 C CA . GLN A 1 93 ? 38.166 -51.070 -52.809 1.00 40.53 93 GLN A CA 1
ATOM 693 C C . GLN A 1 93 ? 39.107 -51.342 -51.629 1.00 40.53 93 GLN A C 1
ATOM 695 O O . GLN A 1 93 ? 39.918 -50.541 -51.182 1.00 40.53 93 GLN A O 1
ATOM 700 N N . GLN A 1 94 ? 38.949 -52.586 -51.196 1.00 41.44 94 GLN A N 1
ATOM 701 C CA . GLN A 1 94 ? 39.584 -53.321 -50.129 1.00 41.44 94 GLN A CA 1
ATOM 702 C C . GLN A 1 94 ? 40.412 -54.420 -50.803 1.00 41.44 94 GLN A C 1
ATOM 704 O O . GLN A 1 94 ? 39.831 -55.263 -51.475 1.00 41.44 94 GLN A O 1
ATOM 709 N N . GLU A 1 95 ? 41.731 -54.412 -50.619 1.00 32.81 95 GLU A N 1
ATOM 710 C CA . GLU A 1 95 ? 42.649 -55.542 -50.849 1.00 32.81 95 GLU A CA 1
ATOM 711 C C . GLU A 1 95 ? 44.014 -55.119 -50.266 1.00 32.81 95 GLU A C 1
ATOM 713 O O . GLU A 1 95 ? 44.470 -54.023 -50.565 1.00 32.81 95 GLU A O 1
ATOM 718 N N . GLY A 1 96 ? 44.740 -55.815 -49.393 1.00 33.50 96 GLY A N 1
ATOM 719 C CA . GLY A 1 96 ? 44.557 -57.030 -48.616 1.00 33.50 96 GLY A CA 1
ATOM 720 C C . GLY A 1 96 ? 45.769 -57.185 -47.665 1.00 33.50 96 GLY A C 1
ATOM 721 O O . GLY A 1 96 ? 46.810 -56.578 -47.884 1.00 33.50 96 GLY A O 1
ATOM 722 N N . SER A 1 97 ? 45.603 -58.022 -46.636 1.00 41.41 97 SER A N 1
ATOM 723 C CA . SER A 1 97 ? 46.627 -58.738 -45.841 1.00 41.41 97 SER A CA 1
ATOM 724 C C . SER A 1 97 ? 47.682 -58.018 -44.962 1.00 41.41 97 SER A C 1
ATOM 726 O O . SER A 1 97 ? 48.479 -57.210 -45.415 1.00 41.41 97 SER A O 1
ATOM 728 N N . ALA A 1 98 ? 47.774 -58.566 -43.734 1.00 37.03 98 ALA A N 1
ATOM 729 C CA . ALA A 1 98 ? 48.895 -58.638 -42.774 1.00 37.03 98 ALA A CA 1
ATOM 730 C C . ALA A 1 98 ? 49.049 -57.543 -41.682 1.00 37.03 98 ALA A C 1
ATOM 732 O O . ALA A 1 98 ? 49.241 -56.364 -41.945 1.00 37.03 98 ALA A O 1
ATOM 733 N N . ALA A 1 99 ? 48.993 -57.999 -40.421 1.00 42.81 99 ALA A N 1
ATOM 734 C CA . ALA A 1 99 ? 49.294 -57.296 -39.158 1.00 42.81 99 ALA A CA 1
ATOM 735 C C . ALA A 1 99 ? 50.827 -57.096 -38.944 1.00 42.81 99 ALA A C 1
ATOM 737 O O . ALA A 1 99 ? 51.571 -57.573 -39.804 1.00 42.81 99 ALA A O 1
ATOM 738 N N . PRO A 1 100 ? 51.364 -56.557 -37.807 1.00 50.09 100 PRO A N 1
ATOM 739 C CA . PRO A 1 100 ? 50.753 -55.955 -36.600 1.00 50.09 100 PRO A CA 1
ATOM 740 C C . PRO A 1 100 ? 51.429 -54.626 -36.108 1.00 50.09 100 PRO A C 1
ATOM 742 O O . PRO A 1 100 ? 52.324 -54.094 -36.753 1.00 50.09 100 PRO A O 1
ATOM 745 N N . ALA A 1 101 ? 51.049 -54.182 -34.892 1.00 39.59 101 ALA A N 1
ATOM 746 C CA . ALA A 1 101 ? 51.675 -53.166 -34.011 1.00 39.59 101 ALA A CA 1
ATOM 747 C C . ALA A 1 101 ? 51.405 -51.686 -34.377 1.00 39.59 101 ALA A C 1
ATOM 749 O O . ALA A 1 101 ? 51.413 -51.306 -35.533 1.00 39.59 101 ALA A O 1
ATOM 750 N N . SER A 1 102 ? 51.100 -50.767 -33.458 1.00 47.50 102 SER A N 1
ATOM 751 C CA . SER A 1 102 ? 51.567 -50.614 -32.077 1.00 47.50 102 SER A CA 1
ATOM 752 C C . SER A 1 102 ? 50.618 -49.721 -31.266 1.00 47.50 102 SER A C 1
ATOM 754 O O . SER A 1 102 ? 50.172 -48.675 -31.734 1.00 47.50 102 SER A O 1
ATOM 756 N N . VAL A 1 103 ? 50.380 -50.144 -30.025 1.00 51.72 103 VAL A N 1
ATOM 757 C CA . VAL A 1 103 ? 49.790 -49.386 -28.915 1.00 51.72 103 VAL A CA 1
ATOM 758 C C . VAL A 1 103 ? 50.662 -48.164 -28.605 1.00 51.72 103 VAL A C 1
ATOM 760 O O . VAL A 1 103 ? 51.880 -48.304 -28.503 1.00 51.72 103 VAL A O 1
ATOM 763 N N . LYS A 1 104 ? 50.058 -46.989 -28.392 1.00 54.94 104 LYS A N 1
ATOM 764 C CA . LYS A 1 104 ? 50.672 -45.917 -27.594 1.00 54.94 104 LYS A CA 1
ATOM 765 C C . LYS A 1 104 ? 49.665 -45.400 -26.571 1.00 54.94 104 LYS A C 1
ATOM 767 O O . LYS A 1 104 ? 48.522 -45.107 -26.908 1.00 54.94 104 LYS A O 1
ATOM 772 N N . SER A 1 105 ? 50.137 -45.424 -25.331 1.00 47.12 105 SER A N 1
ATOM 773 C CA . SER A 1 105 ? 49.428 -45.313 -24.064 1.00 47.12 105 SER A CA 1
ATOM 774 C C . SER A 1 105 ? 48.832 -43.938 -23.773 1.00 47.12 105 SER A C 1
ATOM 776 O O . SER A 1 105 ? 49.341 -42.915 -24.227 1.00 47.12 105 SER A O 1
ATOM 778 N N . SER A 1 106 ? 47.794 -43.975 -22.938 1.00 47.81 106 SER A N 1
ATOM 779 C CA . SER A 1 106 ? 47.351 -42.900 -22.049 1.00 47.81 106 SER A CA 1
ATOM 780 C C . SER A 1 106 ? 48.351 -42.628 -20.915 1.00 47.81 106 SER A C 1
ATOM 782 O O . SER A 1 106 ? 49.245 -43.437 -20.665 1.00 47.81 106 SER A O 1
ATOM 784 N N . ASP A 1 107 ? 48.061 -41.528 -20.213 1.00 45.62 107 ASP A N 1
ATOM 785 C CA . ASP A 1 107 ? 48.505 -41.107 -18.877 1.00 45.62 107 ASP A CA 1
ATOM 786 C C . ASP A 1 107 ? 49.687 -40.137 -18.832 1.00 45.62 107 ASP A C 1
ATOM 788 O O . ASP A 1 107 ? 50.846 -40.531 -18.866 1.00 45.62 107 ASP A O 1
ATOM 792 N N . ASP A 1 108 ? 49.356 -38.863 -18.606 1.00 60.78 108 ASP A N 1
ATOM 793 C CA . ASP A 1 108 ? 50.190 -37.986 -17.792 1.00 60.78 108 ASP A CA 1
ATOM 794 C C . ASP A 1 108 ? 49.306 -37.327 -16.726 1.00 60.78 108 ASP A C 1
ATOM 796 O O . ASP A 1 108 ? 48.441 -36.489 -16.995 1.00 60.78 108 ASP A O 1
ATOM 800 N N . LYS A 1 109 ? 49.497 -37.828 -15.506 1.00 47.91 109 LYS A N 1
ATOM 801 C CA . LYS A 1 109 ? 48.910 -37.409 -14.242 1.00 47.91 109 LYS A CA 1
ATOM 802 C C . LYS A 1 109 ? 50.043 -36.772 -13.444 1.00 47.91 109 LYS A C 1
ATOM 804 O O . LYS A 1 109 ? 50.911 -37.501 -12.965 1.00 47.91 109 LYS A O 1
ATOM 809 N N . TRP A 1 110 ? 49.983 -35.459 -13.248 1.00 49.44 110 TRP A N 1
ATOM 810 C CA . TRP A 1 110 ? 50.499 -34.792 -12.054 1.00 49.44 110 TRP A CA 1
ATOM 811 C C . TRP A 1 110 ? 49.723 -33.504 -11.795 1.00 49.44 110 TRP A C 1
ATOM 813 O O . TRP A 1 110 ? 49.550 -32.724 -12.757 1.00 49.44 110 TRP A O 1
#

Sequence (110 aa):
MVYVGAEMKDPQTGQRLGRVESPCCDLMTDRVTPNFSYGRLENVRGQLDQLPAGALQVREQLKEVAVAKGAMGDAQAVTVAPAPPPRQARVTQQEGSAAPASVKSSDDKW